Protein AF-A6NMZ2-F1 (afdb_monomer_lite)

pLDDT: mean 81.24, std 17.65, range [41.81, 98.0]

Structure (mmCIF, N/CA/C/O backbone):
data_AF-A6NMZ2-F1
#
_entry.id   AF-A6NMZ2-F1
#
loop_
_atom_site.group_PDB
_atom_site.id
_atom_site.type_symbol
_atom_site.label_atom_id
_atom_site.label_alt_id
_atom_site.label_comp_id
_atom_site.label_asym_id
_atom_site.label_entity_id
_atom_site.label_seq_id
_atom_site.pdbx_PDB_ins_code
_atom_site.Cartn_x
_atom_site.Cartn_y
_atom_site.Cartn_z
_atom_site.occupancy
_atom_site.B_iso_or_equiv
_atom_site.auth_seq_id
_atom_site.auth_comp_id
_atom_site.auth_asym_id
_atom_site.auth_atom_id
_atom_site.pdbx_PDB_model_num
ATOM 1 N N . MET A 1 1 ? 4.471 -56.434 -40.551 1.00 51.41 1 MET A N 1
ATOM 2 C CA . MET A 1 1 ? 4.370 -56.097 -41.990 1.00 51.41 1 MET A CA 1
ATOM 3 C C . MET A 1 1 ? 4.523 -54.585 -42.102 1.00 51.41 1 MET A C 1
ATOM 5 O O . MET A 1 1 ? 3.726 -53.909 -41.480 1.00 51.41 1 MET A O 1
ATOM 9 N N . GLY A 1 2 ? 5.512 -53.965 -42.738 1.00 57.47 2 GLY A N 1
ATOM 10 C CA . GLY A 1 2 ? 6.723 -54.416 -43.421 1.00 57.47 2 GLY A CA 1
ATOM 11 C C . GLY A 1 2 ? 7.794 -53.317 -43.276 1.00 57.47 2 GLY A C 1
ATOM 12 O O . GLY A 1 2 ? 7.455 -52.147 -43.116 1.00 57.47 2 GLY A O 1
ATOM 13 N N . GLY A 1 3 ? 9.065 -53.720 -43.244 1.00 50.00 3 GLY A N 1
ATOM 14 C CA . GLY A 1 3 ? 10.226 -52.827 -43.282 1.00 50.00 3 GLY A CA 1
ATOM 15 C C . GLY A 1 3 ? 10.856 -52.775 -44.678 1.00 50.00 3 GLY A C 1
ATOM 16 O O . GLY A 1 3 ? 10.397 -53.496 -45.557 1.00 50.00 3 GLY A O 1
ATOM 17 N N . CYS A 1 4 ? 11.872 -51.913 -44.829 1.00 64.44 4 CYS A N 1
ATOM 18 C CA . CYS A 1 4 ? 13.001 -51.882 -45.794 1.00 64.44 4 CYS A CA 1
ATOM 19 C C . CYS A 1 4 ? 13.480 -50.407 -45.843 1.00 64.44 4 CYS A C 1
ATOM 21 O O . CYS A 1 4 ? 12.676 -49.556 -46.200 1.00 64.44 4 CYS A O 1
ATOM 23 N N . MET A 1 5 ? 14.632 -49.927 -45.350 1.00 64.38 5 MET A N 1
ATOM 24 C CA . MET A 1 5 ? 16.056 -50.329 -45.350 1.00 64.38 5 MET A CA 1
ATOM 25 C C . MET A 1 5 ? 16.766 -50.281 -46.720 1.00 64.38 5 MET A C 1
ATOM 27 O O . MET A 1 5 ? 16.262 -50.852 -47.682 1.00 64.38 5 MET A O 1
ATOM 31 N N . HIS A 1 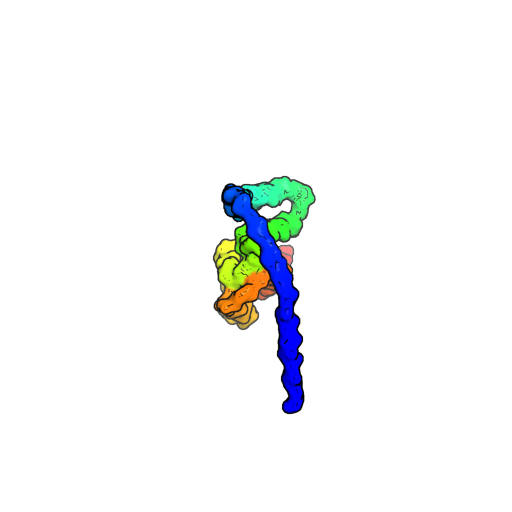6 ? 17.986 -49.699 -46.689 1.00 53.84 6 HIS A N 1
ATOM 32 C CA . HIS A 1 6 ? 19.129 -49.789 -47.634 1.00 53.84 6 HIS A CA 1
ATOM 33 C C . HIS A 1 6 ? 19.131 -48.825 -48.852 1.00 53.84 6 HIS A C 1
ATOM 35 O O . HIS A 1 6 ? 18.080 -48.531 -49.394 1.00 53.84 6 HIS A O 1
ATOM 41 N N . SER A 1 7 ? 20.245 -48.274 -49.367 1.00 60.72 7 SER A N 1
ATOM 42 C CA . SER A 1 7 ? 21.693 -48.421 -49.114 1.00 60.72 7 SER A CA 1
ATOM 43 C C . SER A 1 7 ? 22.499 -47.287 -49.798 1.00 60.72 7 SER A C 1
ATOM 45 O O . SER A 1 7 ? 22.031 -46.640 -50.728 1.00 60.72 7 SER A O 1
ATOM 47 N N . THR A 1 8 ? 23.728 -47.133 -49.307 1.00 50.53 8 THR A N 1
ATOM 48 C CA . THR A 1 8 ? 24.919 -46.308 -49.598 1.00 50.53 8 THR A CA 1
ATOM 49 C C . THR A 1 8 ? 25.572 -46.463 -50.988 1.00 50.53 8 THR A C 1
ATOM 51 O O . THR A 1 8 ? 25.546 -47.562 -51.533 1.00 50.53 8 THR A O 1
ATOM 54 N N . GLN A 1 9 ? 26.288 -45.422 -51.459 1.00 53.53 9 GLN A N 1
ATOM 55 C CA . GLN A 1 9 ? 27.574 -45.428 -52.217 1.00 53.53 9 GLN A CA 1
ATOM 56 C C . GLN A 1 9 ? 27.953 -43.960 -52.564 1.00 53.53 9 GLN A C 1
ATOM 58 O O . GLN A 1 9 ? 27.046 -43.157 -52.731 1.00 53.53 9 GLN A O 1
ATOM 63 N N . ASP A 1 10 ? 29.186 -43.472 -52.741 1.00 51.31 10 ASP A N 1
ATOM 64 C CA . ASP A 1 10 ? 30.573 -43.960 -52.659 1.00 51.31 10 ASP A CA 1
ATOM 65 C C . ASP A 1 10 ? 31.516 -42.733 -52.855 1.00 51.31 10 ASP A C 1
ATOM 67 O O . ASP A 1 10 ? 31.093 -41.727 -53.422 1.00 51.31 10 ASP A O 1
ATOM 71 N N . LYS A 1 11 ? 32.801 -42.894 -52.502 1.00 49.59 11 LYS A N 1
ATOM 72 C CA . LYS A 1 11 ? 34.018 -42.199 -53.003 1.00 49.59 11 LYS A CA 1
ATOM 73 C C . LYS A 1 11 ? 34.406 -40.775 -52.544 1.00 49.59 11 LYS A C 1
ATOM 75 O O . LYS A 1 11 ? 34.089 -39.773 -53.170 1.00 49.59 11 LYS A O 1
ATOM 80 N N . SER A 1 12 ? 35.248 -40.753 -51.498 1.00 44.03 12 SER A N 1
ATOM 81 C CA . SER A 1 12 ? 36.703 -40.440 -51.530 1.00 44.03 12 SER A CA 1
ATOM 82 C C . SER A 1 12 ? 37.217 -39.411 -52.552 1.00 44.03 12 SER A C 1
ATOM 84 O O . SER A 1 12 ? 37.167 -39.702 -53.741 1.00 44.03 12 SER A O 1
ATOM 86 N N . LEU A 1 13 ? 37.858 -38.329 -52.075 1.00 50.25 13 LEU A N 1
ATOM 87 C CA . LEU A 1 13 ? 39.207 -37.892 -52.489 1.00 50.25 13 LEU A CA 1
ATOM 88 C C . LEU A 1 13 ? 39.843 -36.964 -51.421 1.00 50.25 13 LEU A C 1
ATOM 90 O O . LEU A 1 13 ? 39.216 -36.041 -50.912 1.00 50.25 13 LEU A O 1
ATOM 94 N N . HIS A 1 14 ? 41.101 -37.273 -51.097 1.00 46.75 14 HIS A N 1
ATOM 95 C CA . HIS A 1 14 ? 42.066 -36.595 -50.218 1.00 46.75 14 HIS A CA 1
ATOM 96 C C . HIS A 1 14 ? 42.359 -35.134 -50.629 1.00 46.75 14 HIS A C 1
ATOM 98 O O . HIS A 1 14 ? 42.464 -34.878 -51.826 1.00 46.75 14 HIS A O 1
ATOM 104 N N . LEU A 1 15 ? 42.639 -34.238 -49.667 1.00 54.12 15 LEU A N 1
ATOM 105 C CA . LEU A 1 15 ? 43.896 -33.459 -49.570 1.00 54.12 15 LEU A CA 1
ATOM 106 C C . LEU A 1 15 ? 43.882 -32.459 -48.393 1.00 54.12 15 LEU A C 1
ATOM 108 O O . LEU A 1 15 ? 42.873 -31.852 -48.055 1.00 54.12 15 LEU A O 1
ATOM 112 N N . GLU A 1 16 ? 45.056 -32.369 -47.783 1.00 45.97 16 GLU A N 1
ATOM 113 C CA . GLU A 1 16 ? 45.485 -31.727 -46.538 1.00 45.97 16 GLU A CA 1
ATOM 114 C C . GLU A 1 16 ? 45.515 -30.185 -46.629 1.00 45.97 16 GLU A C 1
ATOM 116 O O . GLU A 1 16 ? 45.914 -29.638 -47.657 1.00 45.97 16 GLU A O 1
ATOM 121 N N . GLY A 1 17 ? 45.125 -29.479 -45.560 1.00 47.41 17 GLY A N 1
ATOM 122 C CA . GLY A 1 17 ? 45.179 -28.013 -45.474 1.00 47.41 17 GLY A CA 1
ATOM 123 C C . GLY A 1 17 ? 44.627 -27.479 -44.145 1.00 47.41 17 GLY A C 1
ATOM 124 O O . GLY A 1 17 ? 43.427 -27.520 -43.906 1.00 47.41 17 GLY A O 1
ATOM 125 N N . ASP A 1 18 ? 45.546 -27.027 -43.300 1.00 50.12 18 ASP A N 1
ATOM 126 C CA . ASP A 1 18 ? 45.476 -26.673 -41.870 1.00 50.12 18 ASP A CA 1
ATOM 127 C C . ASP A 1 18 ? 44.716 -25.327 -41.576 1.00 50.12 18 ASP A C 1
ATOM 129 O O . ASP A 1 18 ? 44.144 -24.738 -42.494 1.00 50.12 18 ASP A O 1
ATOM 133 N N . PRO A 1 19 ? 44.672 -24.772 -40.342 1.00 48.62 19 PRO A N 1
ATOM 134 C CA . PRO A 1 19 ? 43.565 -24.874 -39.380 1.00 48.62 19 PRO A CA 1
ATOM 135 C C . PRO A 1 19 ? 42.896 -23.521 -39.026 1.00 48.62 19 PRO A C 1
ATOM 137 O O . PRO A 1 19 ? 43.555 -22.485 -39.009 1.00 48.62 19 PRO A O 1
ATOM 140 N N . ASN A 1 20 ? 41.610 -23.505 -38.627 1.00 51.06 20 ASN A N 1
ATOM 141 C CA . ASN A 1 20 ? 41.088 -22.480 -37.695 1.00 51.06 20 ASN A CA 1
ATOM 142 C C . ASN A 1 20 ? 39.659 -22.780 -37.184 1.00 51.06 20 ASN A C 1
ATOM 144 O O . ASN A 1 20 ? 38.731 -22.824 -37.996 1.00 51.06 20 ASN A O 1
ATOM 148 N N . PRO A 1 21 ? 39.408 -22.887 -35.865 1.00 53.50 21 PRO A N 1
ATOM 149 C CA . PRO A 1 21 ? 38.067 -22.739 -35.323 1.00 53.50 21 PRO A CA 1
ATOM 150 C C . PRO A 1 21 ? 37.807 -21.243 -35.102 1.00 53.50 21 PRO A C 1
ATOM 152 O O . PRO A 1 21 ? 38.254 -20.647 -34.123 1.00 53.50 21 PRO A O 1
ATOM 155 N N . SER A 1 22 ? 37.094 -20.617 -36.039 1.00 53.97 22 SER A N 1
ATOM 156 C CA . SER A 1 22 ? 36.607 -19.246 -35.875 1.00 53.97 22 SER A CA 1
ATOM 157 C C . SER A 1 22 ? 35.636 -19.196 -34.690 1.00 53.97 22 SER A C 1
ATOM 159 O O . SER A 1 22 ? 34.539 -19.752 -34.733 1.00 53.97 22 SER A O 1
ATOM 161 N N . ALA A 1 23 ? 36.092 -18.572 -33.605 1.00 56.44 23 ALA A N 1
ATOM 162 C CA . ALA A 1 23 ? 35.340 -18.344 -32.384 1.00 56.44 23 ALA A CA 1
ATOM 163 C C . ALA A 1 23 ? 34.101 -17.476 -32.661 1.00 56.44 23 ALA A C 1
ATOM 165 O O . ALA A 1 23 ? 34.210 -16.341 -33.128 1.00 56.44 23 ALA A O 1
ATOM 166 N N . ALA A 1 24 ? 32.918 -18.005 -32.341 1.00 59.38 24 ALA A N 1
ATOM 167 C CA . ALA A 1 24 ? 31.679 -17.238 -32.318 1.00 59.38 24 ALA A CA 1
ATOM 168 C C . ALA A 1 24 ? 31.765 -16.128 -31.249 1.00 59.38 24 ALA A C 1
ATOM 170 O O . ALA A 1 24 ? 32.289 -16.374 -30.158 1.00 59.38 24 ALA A O 1
ATOM 171 N N . PRO A 1 25 ? 31.250 -14.915 -31.516 1.00 58.91 25 PRO A N 1
ATOM 172 C CA . PRO A 1 25 ? 31.314 -13.827 -30.556 1.00 58.91 25 PRO A CA 1
ATOM 173 C C . PRO A 1 25 ? 30.406 -14.145 -29.365 1.00 58.91 25 PRO A C 1
ATOM 175 O O . PRO A 1 25 ? 29.183 -14.222 -29.488 1.00 58.91 25 PRO A O 1
ATOM 178 N N . THR A 1 26 ? 31.010 -14.308 -28.190 1.00 53.28 26 THR A N 1
ATOM 179 C CA . THR A 1 26 ? 30.321 -14.257 -26.902 1.00 53.28 26 THR A CA 1
ATOM 180 C C . THR A 1 26 ? 29.641 -12.896 -26.778 1.00 53.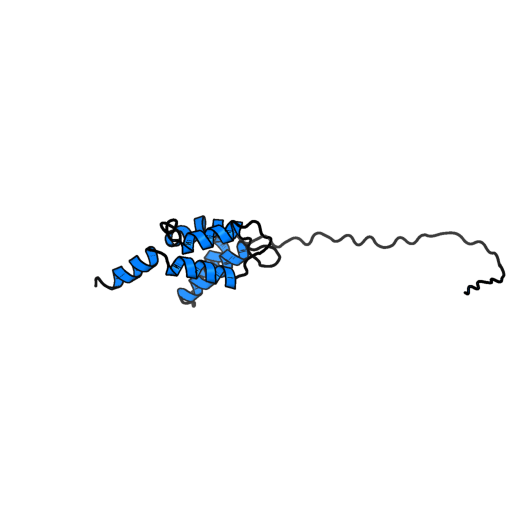28 26 THR A C 1
ATOM 182 O O . THR A 1 26 ? 30.276 -11.867 -26.549 1.00 53.28 26 THR A O 1
ATOM 185 N N . SER A 1 27 ? 28.322 -12.888 -26.973 1.00 57.03 27 SER A N 1
ATOM 186 C CA . SER A 1 27 ? 27.463 -11.733 -26.727 1.00 57.03 27 SER A CA 1
ATOM 187 C C . SER A 1 27 ? 27.417 -11.470 -25.223 1.00 57.03 27 SER A C 1
ATOM 189 O O . SER A 1 27 ? 26.572 -11.985 -24.494 1.00 57.03 27 SER A O 1
ATOM 191 N N . THR A 1 28 ? 28.387 -10.703 -24.734 1.00 50.94 28 THR A N 1
ATOM 192 C CA . THR A 1 28 ? 28.380 -10.168 -23.375 1.00 50.94 28 THR A CA 1
ATOM 193 C C . THR A 1 28 ? 27.279 -9.116 -23.301 1.00 50.94 28 THR A C 1
ATOM 195 O O . THR A 1 28 ? 27.468 -7.966 -23.703 1.00 50.94 28 THR A O 1
ATOM 198 N N . CYS A 1 29 ? 26.102 -9.503 -22.803 1.00 57.72 29 CYS A N 1
ATOM 199 C CA . CYS A 1 29 ? 25.052 -8.567 -22.424 1.00 57.72 29 CYS A CA 1
ATOM 200 C C . CYS A 1 29 ? 25.589 -7.641 -21.324 1.00 57.72 29 CYS A C 1
ATOM 202 O O . CYS A 1 29 ? 25.620 -7.998 -20.148 1.00 57.72 29 CYS A O 1
ATOM 204 N N . ALA A 1 30 ? 26.040 -6.448 -21.709 1.00 60.50 30 ALA A N 1
ATOM 205 C CA . ALA A 1 30 ? 26.421 -5.416 -20.760 1.00 60.50 30 ALA A CA 1
ATOM 206 C C . ALA A 1 30 ? 25.224 -5.094 -19.843 1.00 60.50 30 ALA A C 1
ATOM 208 O O . ALA A 1 30 ? 24.093 -4.974 -20.332 1.00 60.50 30 ALA A O 1
ATOM 209 N N . PRO A 1 31 ? 25.437 -4.915 -18.528 1.00 59.78 31 PRO A N 1
ATOM 210 C CA . PRO A 1 31 ? 24.359 -4.558 -17.623 1.00 59.78 31 PRO A CA 1
ATOM 211 C C . PRO A 1 31 ? 23.855 -3.170 -18.023 1.00 59.78 31 PRO A C 1
ATOM 213 O O . PRO A 1 31 ? 24.578 -2.175 -17.913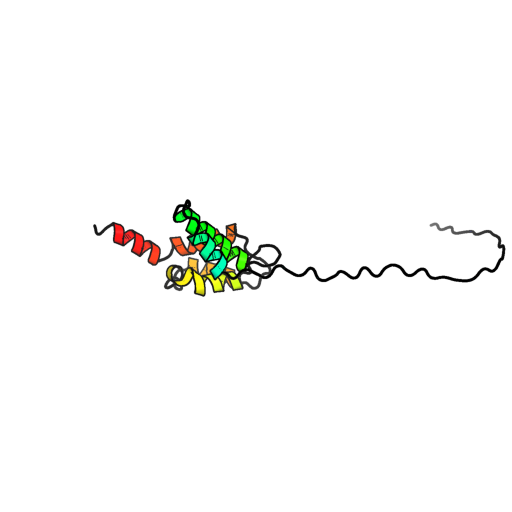 1.00 59.78 31 PRO A O 1
ATOM 216 N N . ARG A 1 32 ? 22.611 -3.083 -18.514 1.00 63.28 32 ARG A N 1
ATOM 217 C CA . ARG A 1 32 ? 21.927 -1.795 -18.677 1.0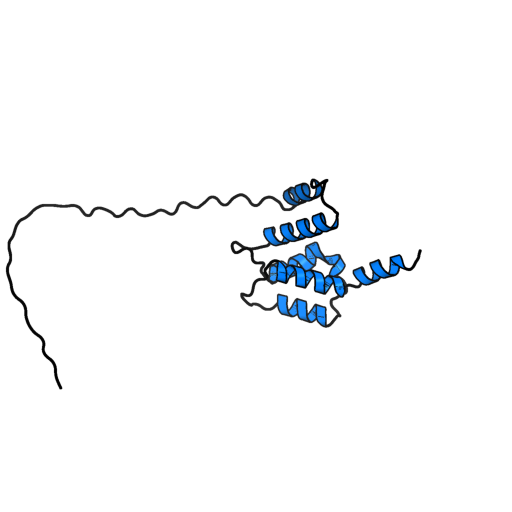0 63.28 32 ARG A CA 1
ATOM 218 C C . ARG A 1 32 ? 21.919 -1.125 -17.304 1.00 63.28 32 ARG A C 1
ATOM 220 O O . ARG A 1 32 ? 21.215 -1.575 -16.404 1.00 63.28 32 ARG A O 1
ATOM 227 N N . LYS A 1 33 ? 22.720 -0.066 -17.135 1.00 58.12 33 LYS A N 1
ATOM 228 C CA . LYS A 1 33 ? 22.672 0.809 -15.957 1.00 58.12 33 LYS A CA 1
ATOM 229 C C . LYS A 1 33 ? 21.223 1.255 -15.775 1.00 58.12 33 LYS A C 1
ATOM 231 O O . LYS A 1 33 ? 20.727 2.049 -16.572 1.00 58.12 33 LYS A O 1
ATOM 236 N N . MET A 1 34 ? 20.543 0.725 -14.759 1.00 61.44 34 MET A N 1
ATOM 237 C CA . MET A 1 34 ? 19.181 1.149 -14.459 1.00 61.44 34 MET A CA 1
ATOM 238 C C . MET A 1 34 ? 19.195 2.641 -14.093 1.00 61.44 34 MET A C 1
ATOM 240 O O . MET A 1 34 ? 20.071 3.073 -13.331 1.00 61.44 34 MET A O 1
ATOM 244 N N . PRO A 1 35 ? 18.258 3.451 -14.616 1.00 59.62 35 PRO A N 1
ATOM 245 C CA . PRO A 1 35 ? 18.087 4.825 -14.169 1.00 59.62 35 PRO A CA 1
ATOM 246 C C . PRO A 1 35 ? 17.895 4.840 -12.650 1.00 59.62 35 PRO A C 1
ATOM 248 O O . PRO A 1 35 ? 17.073 4.095 -12.117 1.00 59.62 35 PRO A O 1
ATOM 251 N N . LYS A 1 36 ? 18.660 5.678 -11.941 1.00 60.91 36 LYS A N 1
ATOM 252 C CA . LYS A 1 36 ? 18.516 5.845 -10.489 1.00 60.91 36 LYS A CA 1
ATOM 253 C C . LYS A 1 36 ? 17.056 6.196 -10.178 1.00 60.91 36 LYS A C 1
ATOM 255 O O . LYS A 1 36 ? 16.567 7.213 -10.673 1.00 60.91 36 LYS A O 1
ATOM 260 N N . ARG A 1 37 ? 16.377 5.373 -9.367 1.00 67.38 37 ARG A N 1
ATOM 261 C CA . ARG A 1 37 ? 15.026 5.665 -8.859 1.00 67.38 37 ARG A CA 1
ATOM 262 C C . ARG A 1 37 ? 15.041 7.060 -8.222 1.00 67.38 37 ARG A C 1
ATOM 264 O O . ARG A 1 37 ? 15.815 7.323 -7.303 1.00 67.38 37 ARG A O 1
ATOM 271 N N . ILE A 1 38 ? 14.243 7.980 -8.764 1.00 68.44 38 ILE A N 1
ATOM 272 C CA . ILE A 1 38 ? 14.087 9.329 -8.209 1.00 68.44 38 ILE A CA 1
ATOM 273 C C . ILE A 1 38 ? 13.400 9.173 -6.851 1.00 68.44 38 ILE A C 1
ATOM 275 O O . ILE A 1 38 ? 12.440 8.416 -6.743 1.00 68.44 38 ILE A O 1
ATOM 279 N N . SER A 1 39 ? 13.874 9.870 -5.814 1.00 76.88 39 SER A N 1
ATOM 280 C CA . SER A 1 39 ? 13.227 9.796 -4.503 1.00 76.88 39 SER A CA 1
ATOM 281 C C . SER A 1 39 ? 11.766 10.245 -4.597 1.00 76.88 39 SER A C 1
ATOM 283 O O . SER A 1 39 ? 11.463 11.249 -5.253 1.00 76.88 39 SER A O 1
ATOM 285 N N . ILE A 1 40 ? 10.871 9.542 -3.894 1.00 73.50 40 ILE A N 1
ATOM 286 C CA . ILE A 1 40 ? 9.447 9.901 -3.786 1.00 73.50 40 ILE A CA 1
ATOM 287 C C . ILE A 1 40 ? 9.317 11.378 -3.401 1.00 73.50 40 ILE A C 1
ATOM 289 O O . ILE A 1 40 ? 8.590 12.125 -4.040 1.00 73.50 40 ILE A O 1
ATOM 293 N N . SER A 1 41 ? 10.116 11.845 -2.439 1.00 73.19 41 SER A N 1
ATOM 294 C CA . SER A 1 41 ? 10.147 13.250 -2.018 1.00 73.19 41 SER A CA 1
ATOM 295 C C . SER A 1 41 ? 10.410 14.237 -3.163 1.00 73.19 41 SER A C 1
ATOM 297 O O . SER A 1 41 ? 9.755 15.277 -3.232 1.00 73.19 41 SER A O 1
ATOM 299 N N . LYS A 1 42 ? 11.320 13.916 -4.093 1.00 78.12 42 LYS A N 1
ATOM 300 C CA . LYS A 1 42 ? 11.633 14.768 -5.248 1.00 78.12 42 LYS A CA 1
ATOM 301 C C . LYS A 1 42 ? 10.512 14.729 -6.289 1.00 78.12 42 LYS A C 1
ATOM 303 O O . LYS A 1 42 ? 10.176 15.773 -6.836 1.00 78.12 42 LYS A O 1
ATOM 308 N N . GLN A 1 43 ? 9.896 13.571 -6.522 1.00 77.25 43 GLN A N 1
ATOM 309 C CA . GLN A 1 43 ? 8.747 13.469 -7.430 1.00 77.25 43 GLN A CA 1
ATOM 310 C C . GLN A 1 43 ? 7.495 14.155 -6.863 1.00 77.25 43 GLN A C 1
ATOM 312 O O . GLN A 1 43 ? 6.797 14.865 -7.583 1.00 77.25 43 GLN A O 1
ATOM 317 N N . LEU A 1 44 ? 7.243 14.028 -5.559 1.00 77.25 44 LEU A N 1
ATOM 318 C CA . LEU A 1 44 ? 6.143 14.714 -4.880 1.00 77.25 44 LEU A CA 1
ATOM 319 C C . LEU A 1 44 ? 6.344 16.232 -4.854 1.00 77.25 44 LEU A C 1
ATOM 321 O O . LEU A 1 44 ? 5.373 16.980 -4.963 1.00 77.25 44 LEU A O 1
ATOM 325 N N . ALA A 1 45 ? 7.590 16.712 -4.772 1.00 78.75 45 ALA A N 1
ATOM 326 C CA . ALA A 1 45 ? 7.881 18.132 -4.956 1.00 78.75 45 ALA A CA 1
ATOM 327 C C . ALA A 1 45 ? 7.465 18.616 -6.357 1.00 78.75 45 ALA A C 1
ATOM 329 O O . ALA A 1 45 ? 6.907 19.707 -6.481 1.00 78.75 45 ALA A O 1
ATOM 330 N N . SER A 1 46 ? 7.650 17.793 -7.397 1.00 76.19 46 SER A N 1
ATOM 331 C CA . SER A 1 46 ? 7.158 18.097 -8.746 1.00 76.19 46 SER A CA 1
ATOM 332 C C . SER A 1 46 ? 5.629 18.153 -8.812 1.00 76.19 46 SER A C 1
ATOM 334 O O . SER A 1 46 ? 5.109 19.061 -9.451 1.00 76.19 46 SER A O 1
ATOM 336 N N . VAL A 1 47 ? 4.903 17.275 -8.104 1.00 79.56 47 VAL A N 1
ATOM 337 C CA . VAL A 1 47 ? 3.426 17.353 -8.025 1.00 79.56 47 VAL A CA 1
ATOM 338 C C . VAL A 1 47 ? 2.972 18.643 -7.354 1.00 79.56 47 VAL A C 1
ATOM 340 O O . VAL A 1 47 ? 2.090 19.329 -7.865 1.00 79.56 47 VAL A O 1
ATOM 343 N N . LYS A 1 48 ? 3.608 19.031 -6.243 1.00 74.00 48 LYS A N 1
ATOM 344 C CA . LYS A 1 48 ? 3.316 20.310 -5.573 1.00 74.00 48 LYS A CA 1
ATOM 345 C C . LYS A 1 48 ? 3.596 21.515 -6.479 1.00 74.00 48 LYS A C 1
ATOM 347 O O . LYS A 1 48 ? 2.932 22.540 -6.355 1.00 74.00 48 LYS A O 1
ATOM 352 N N . ALA A 1 49 ? 4.545 21.391 -7.409 1.00 77.44 49 ALA A N 1
ATOM 353 C CA . ALA A 1 49 ? 4.866 22.421 -8.392 1.00 77.44 49 ALA A CA 1
ATOM 354 C C . ALA A 1 49 ? 3.881 22.490 -9.578 1.00 77.44 49 ALA A C 1
ATOM 356 O O . ALA A 1 49 ? 3.965 23.440 -10.361 1.00 77.44 49 ALA A O 1
ATOM 357 N N . LEU A 1 50 ? 2.924 21.558 -9.707 1.00 79.25 50 LEU A N 1
ATOM 358 C CA . LEU A 1 50 ? 1.857 21.596 -10.716 1.00 79.25 50 LEU A CA 1
ATOM 359 C C . LEU A 1 50 ? 0.824 22.685 -10.383 1.00 79.25 50 LEU A C 1
ATOM 361 O O . LEU A 1 50 ? -0.318 22.414 -10.015 1.00 79.25 50 LEU A O 1
ATOM 365 N N . ARG A 1 51 ? 1.230 23.953 -10.516 1.00 75.88 51 ARG A N 1
ATOM 366 C CA . ARG A 1 51 ? 0.427 25.135 -10.153 1.00 75.88 51 ARG A CA 1
ATOM 367 C C . ARG A 1 51 ? -0.912 25.223 -10.890 1.00 75.88 51 ARG A C 1
ATOM 369 O O . ARG A 1 51 ? -1.831 25.843 -10.375 1.00 75.88 51 ARG A O 1
ATOM 376 N N . LYS A 1 52 ? -1.007 24.632 -12.085 1.00 85.69 52 LYS A N 1
ATOM 377 C CA . LYS A 1 52 ? -2.205 24.675 -12.938 1.00 85.69 52 LYS A CA 1
ATOM 378 C C . LYS A 1 52 ? -3.208 23.549 -12.662 1.00 85.69 52 LYS A C 1
ATOM 380 O O . LYS A 1 52 ? -4.317 23.623 -13.169 1.00 85.69 52 LYS A O 1
ATOM 385 N N . CYS A 1 53 ? -2.827 22.526 -11.897 1.00 88.00 53 CYS A N 1
ATOM 386 C CA . CYS A 1 53 ? -3.702 21.392 -11.610 1.00 88.00 53 CYS A CA 1
ATOM 387 C C . CYS A 1 53 ? -4.617 21.691 -10.418 1.00 88.00 53 CYS A C 1
ATOM 389 O O . CYS A 1 53 ? -4.203 22.323 -9.438 1.00 88.00 53 CYS A O 1
ATOM 391 N N . SER A 1 54 ? -5.843 21.186 -10.490 1.00 93.19 54 SER A N 1
ATOM 392 C CA . SER A 1 54 ? -6.780 21.122 -9.370 1.00 93.19 54 SER A CA 1
ATOM 393 C C . SER A 1 54 ? -6.264 20.198 -8.263 1.00 93.19 54 SER A C 1
ATOM 395 O O . SER A 1 54 ? -5.366 19.376 -8.467 1.00 93.19 54 SER A O 1
ATOM 397 N N . ASP A 1 55 ? -6.837 20.312 -7.066 1.00 92.88 55 ASP A N 1
ATOM 398 C CA . ASP A 1 55 ? -6.422 19.477 -5.935 1.00 92.88 55 ASP A CA 1
ATOM 399 C C . ASP A 1 55 ? -6.746 17.995 -6.157 1.00 92.88 55 ASP A C 1
ATOM 401 O O . ASP A 1 55 ? -5.963 17.134 -5.755 1.00 92.88 55 ASP A O 1
ATOM 405 N N . LEU A 1 56 ? -7.832 17.691 -6.879 1.00 94.75 56 LEU A N 1
ATOM 406 C CA . LEU A 1 56 ? -8.166 16.322 -7.267 1.00 94.75 56 LEU A CA 1
ATOM 407 C C . LEU A 1 56 ? -7.111 15.742 -8.217 1.00 94.75 56 LEU A C 1
ATOM 409 O O . LEU A 1 56 ? -6.600 14.654 -7.971 1.00 94.75 56 LEU A O 1
ATOM 413 N N . GLU A 1 57 ? -6.723 16.479 -9.259 1.00 93.06 57 GLU A N 1
ATOM 414 C CA . GLU A 1 57 ? -5.677 16.029 -10.187 1.00 93.06 57 GLU A CA 1
ATOM 415 C C . GLU A 1 57 ? -4.337 15.822 -9.472 1.00 93.06 57 GLU A C 1
ATOM 417 O O . GLU A 1 57 ? -3.650 14.833 -9.721 1.00 93.06 57 GLU A O 1
ATOM 422 N N . LYS A 1 58 ? -3.978 16.706 -8.530 1.00 93.12 58 LYS A N 1
ATOM 423 C CA . LYS A 1 58 ? -2.776 16.529 -7.699 1.00 93.12 58 LYS A CA 1
ATOM 424 C C . LYS A 1 58 ? -2.868 15.284 -6.814 1.00 93.12 58 LYS A C 1
ATOM 426 O O . LYS A 1 58 ? -1.859 14.598 -6.650 1.00 93.12 58 LYS A O 1
ATOM 431 N N . ALA A 1 59 ? -4.039 14.975 -6.254 1.00 93.94 59 ALA A N 1
ATOM 432 C CA . ALA A 1 59 ? -4.248 13.776 -5.442 1.00 93.94 59 ALA A CA 1
ATOM 433 C C . ALA A 1 59 ? -4.116 12.492 -6.279 1.00 93.94 59 ALA A C 1
ATOM 435 O O . ALA A 1 59 ? -3.408 11.563 -5.880 1.00 93.94 59 ALA A O 1
ATOM 436 N N . ILE A 1 60 ? -4.709 12.463 -7.476 1.00 95.25 60 ILE A N 1
ATOM 437 C CA . ILE A 1 60 ? -4.573 11.332 -8.405 1.00 95.25 60 ILE A CA 1
ATOM 438 C C . ILE A 1 60 ? -3.119 11.180 -8.876 1.00 95.25 60 ILE A C 1
ATOM 440 O O . ILE A 1 60 ? -2.574 10.080 -8.817 1.00 95.25 60 ILE A O 1
ATOM 444 N N . ALA A 1 61 ? -2.442 12.273 -9.246 1.00 92.75 61 ALA A N 1
ATOM 445 C CA . ALA A 1 61 ? -1.028 12.241 -9.632 1.00 92.75 61 ALA A CA 1
ATOM 446 C C . ALA A 1 61 ? -0.120 11.754 -8.490 1.00 92.75 61 ALA A C 1
ATOM 448 O O . ALA A 1 61 ? 0.811 10.982 -8.718 1.00 92.75 61 ALA A O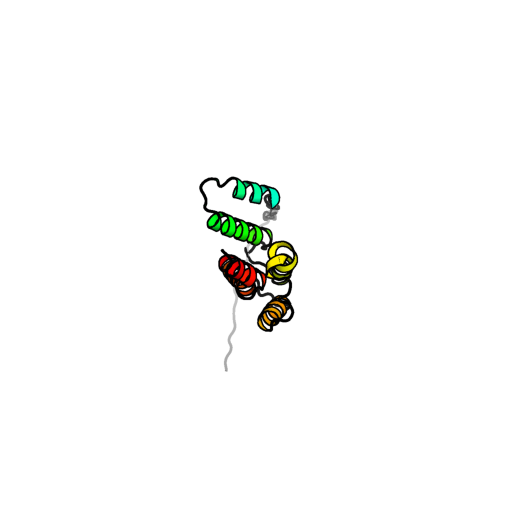 1
ATOM 449 N N . THR A 1 62 ? -0.406 12.169 -7.253 1.00 94.00 62 THR A N 1
ATOM 450 C CA . THR A 1 62 ? 0.290 11.680 -6.053 1.00 94.00 62 THR A CA 1
ATOM 451 C C . THR A 1 62 ? 0.111 10.171 -5.897 1.00 94.00 62 THR A C 1
ATOM 453 O O . THR A 1 62 ? 1.096 9.459 -5.711 1.00 94.00 62 THR A O 1
ATOM 456 N N . THR A 1 63 ? -1.120 9.675 -6.044 1.00 95.62 63 THR A N 1
ATOM 457 C CA . THR A 1 63 ? -1.437 8.243 -5.940 1.00 95.62 63 THR A CA 1
ATOM 458 C C . THR A 1 63 ? -0.719 7.431 -7.020 1.00 95.62 63 THR A C 1
ATOM 460 O O . THR A 1 63 ? -0.060 6.440 -6.709 1.00 95.62 63 THR A O 1
ATOM 463 N N . ALA A 1 64 ? -0.745 7.898 -8.272 1.00 94.69 64 ALA A N 1
ATOM 464 C CA . ALA A 1 64 ? -0.050 7.260 -9.391 1.00 94.69 64 ALA A CA 1
ATOM 465 C C . ALA A 1 64 ? 1.473 7.194 -9.190 1.00 94.69 64 ALA A C 1
ATOM 467 O O . ALA A 1 64 ? 2.106 6.190 -9.520 1.00 94.69 64 ALA A O 1
ATOM 468 N N . LEU A 1 65 ? 2.083 8.240 -8.624 1.00 93.06 65 LEU A N 1
ATOM 469 C CA . LEU A 1 65 ? 3.516 8.236 -8.321 1.00 93.06 65 LEU A CA 1
ATOM 470 C C . LEU A 1 65 ? 3.873 7.269 -7.195 1.00 93.06 65 LEU A C 1
ATOM 472 O O . LEU A 1 65 ? 4.879 6.572 -7.307 1.00 93.06 65 LEU A O 1
ATOM 476 N N . ILE A 1 66 ? 3.073 7.217 -6.127 1.00 94.00 66 ILE A N 1
ATOM 477 C CA . ILE A 1 66 ? 3.270 6.246 -5.044 1.00 94.00 66 ILE A CA 1
ATOM 478 C C . ILE A 1 66 ? 3.193 4.827 -5.615 1.00 94.00 66 ILE A C 1
ATOM 480 O O . ILE A 1 66 ? 4.140 4.063 -5.448 1.00 94.00 66 ILE A O 1
ATOM 484 N N . PHE A 1 67 ? 2.139 4.519 -6.378 1.00 95.50 67 PHE A N 1
ATOM 485 C CA . PHE A 1 67 ? 1.969 3.218 -7.025 1.00 95.50 67 PHE A CA 1
ATOM 486 C C . PHE A 1 67 ? 3.173 2.850 -7.899 1.00 95.50 67 PHE A C 1
ATOM 488 O O . PHE A 1 67 ? 3.788 1.802 -7.707 1.00 95.50 67 PHE A O 1
ATOM 495 N N . ARG A 1 68 ? 3.578 3.741 -8.814 1.00 93.62 68 ARG A N 1
ATOM 496 C CA . ARG A 1 68 ? 4.704 3.501 -9.729 1.00 93.62 68 ARG A CA 1
ATOM 497 C C . ARG A 1 68 ? 6.026 3.264 -8.996 1.00 93.62 68 ARG A C 1
ATOM 499 O O . ARG A 1 68 ? 6.852 2.489 -9.465 1.00 93.62 68 ARG A O 1
ATOM 506 N N . ASN A 1 69 ? 6.255 3.949 -7.879 1.00 92.06 69 ASN A N 1
ATOM 507 C CA . ASN A 1 69 ? 7.485 3.785 -7.103 1.00 92.06 69 ASN A CA 1
ATOM 508 C C . ASN A 1 69 ? 7.519 2.477 -6.311 1.00 92.06 69 ASN A C 1
ATOM 510 O O . ASN A 1 69 ? 8.606 1.947 -6.072 1.00 92.06 69 ASN A O 1
ATOM 514 N N . SER A 1 70 ? 6.350 1.973 -5.926 1.00 93.62 70 SER A N 1
ATOM 515 C CA . SER A 1 70 ? 6.196 0.707 -5.211 1.00 93.62 70 SER A CA 1
ATOM 516 C C . SER A 1 70 ? 6.051 -0.502 -6.138 1.00 93.62 70 SER A C 1
ATOM 518 O O . SER A 1 70 ? 6.227 -1.627 -5.686 1.00 93.62 70 SER A O 1
ATOM 520 N N . SER A 1 71 ? 5.769 -0.278 -7.422 1.00 95.19 71 SER A N 1
ATOM 521 C CA . SER A 1 71 ? 5.637 -1.337 -8.425 1.00 95.19 71 SER A CA 1
ATOM 522 C C . SER A 1 71 ? 6.984 -1.943 -8.828 1.00 95.19 71 SER A C 1
ATOM 524 O O . SER A 1 71 ? 8.045 -1.310 -8.718 1.00 95.19 71 SER A O 1
ATOM 526 N N . ASP A 1 72 ? 6.917 -3.171 -9.326 1.00 93.69 72 ASP A N 1
ATOM 527 C CA . ASP A 1 72 ? 8.032 -3.914 -9.904 1.00 93.69 72 ASP A CA 1
ATOM 528 C C . ASP A 1 72 ? 8.376 -3.459 -11.341 1.00 93.69 72 ASP A C 1
ATOM 530 O O . ASP A 1 72 ? 7.930 -2.410 -11.819 1.00 93.69 72 ASP A O 1
ATOM 534 N N . SER A 1 73 ? 9.223 -4.227 -12.034 1.00 92.00 73 SER A N 1
ATOM 535 C CA . SER A 1 73 ? 9.609 -3.956 -13.424 1.00 92.00 73 SER A CA 1
ATOM 536 C C . SER A 1 73 ? 8.466 -4.088 -14.430 1.00 92.00 73 SER A C 1
ATOM 538 O O . SER A 1 73 ? 8.539 -3.456 -15.484 1.00 92.00 73 SER A O 1
ATOM 540 N N . ASP A 1 74 ? 7.431 -4.862 -14.105 1.00 93.12 74 ASP A N 1
ATOM 541 C CA . ASP A 1 74 ? 6.263 -5.096 -14.958 1.00 93.12 74 ASP A CA 1
ATOM 542 C C . ASP A 1 74 ? 5.178 -4.029 -14.736 1.00 93.12 74 ASP A C 1
ATOM 544 O O . ASP A 1 74 ? 4.157 -4.006 -15.422 1.00 93.12 74 ASP A O 1
ATOM 548 N N . GLY A 1 75 ? 5.410 -3.103 -13.798 1.00 94.25 75 GLY A N 1
ATOM 549 C CA . GLY A 1 75 ? 4.467 -2.044 -13.452 1.00 94.25 75 GLY A CA 1
ATOM 550 C C . GLY A 1 75 ? 3.299 -2.541 -12.605 1.00 94.25 75 GLY A C 1
ATOM 551 O O . GLY A 1 75 ? 2.250 -1.896 -12.588 1.00 94.25 75 GLY A O 1
ATOM 552 N N . LYS A 1 76 ? 3.475 -3.674 -11.918 1.00 96.25 76 LYS A N 1
ATOM 553 C CA . LYS A 1 76 ? 2.482 -4.265 -11.024 1.00 96.25 76 LYS A CA 1
ATOM 554 C C . LYS A 1 76 ? 2.948 -4.159 -9.570 1.00 96.25 76 LYS A C 1
ATOM 556 O O . LYS A 1 76 ? 4.142 -4.075 -9.276 1.00 96.25 76 LYS A O 1
ATOM 561 N N . LEU A 1 77 ? 1.992 -4.132 -8.650 1.00 95.94 77 LEU A N 1
ATOM 562 C CA . LEU A 1 77 ? 2.217 -3.948 -7.221 1.00 95.94 77 LEU A CA 1
ATOM 563 C C . LEU A 1 77 ? 1.953 -5.255 -6.470 1.00 95.94 77 LEU A C 1
ATOM 565 O O . LEU A 1 77 ? 0.852 -5.801 -6.514 1.00 95.94 77 LEU A O 1
ATOM 569 N N . GLU A 1 78 ? 2.959 -5.745 -5.751 1.00 95.62 78 GLU A N 1
ATOM 570 C CA . GLU A 1 78 ? 2.807 -6.909 -4.876 1.00 95.62 78 GLU A CA 1
ATOM 571 C C . GLU A 1 78 ? 1.818 -6.621 -3.738 1.00 95.62 78 GLU A C 1
ATOM 573 O O . GLU A 1 78 ? 1.860 -5.553 -3.119 1.00 95.62 78 GLU A O 1
ATOM 578 N N . LYS A 1 79 ? 0.957 -7.596 -3.415 1.00 96.19 79 LYS A N 1
ATOM 579 C CA . LYS A 1 79 ? -0.073 -7.469 -2.369 1.00 96.19 79 LYS A CA 1
ATOM 580 C C . LYS A 1 79 ? 0.507 -7.087 -0.999 1.00 96.19 79 LYS A C 1
ATOM 582 O O . LYS A 1 79 ? -0.035 -6.212 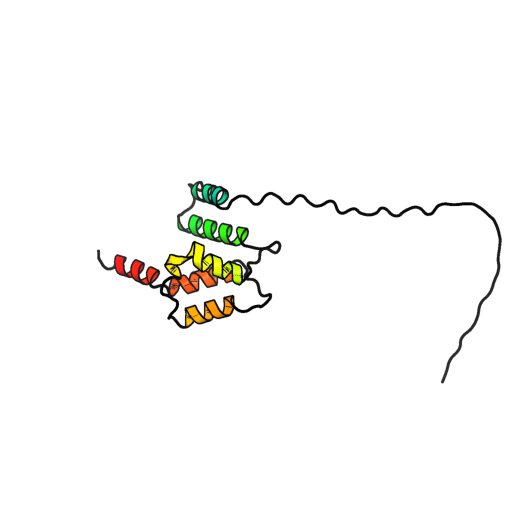-0.324 1.00 96.19 79 LYS A O 1
ATOM 587 N N . ALA A 1 80 ? 1.659 -7.652 -0.632 1.00 94.25 80 ALA A N 1
ATOM 588 C CA . ALA A 1 80 ? 2.361 -7.312 0.607 1.00 94.25 80 ALA A CA 1
ATOM 589 C C . ALA A 1 80 ? 2.784 -5.830 0.657 1.00 94.25 80 ALA A C 1
ATOM 591 O O . ALA A 1 80 ? 2.630 -5.170 1.685 1.00 94.25 80 ALA A O 1
ATOM 592 N N . ILE A 1 81 ? 3.255 -5.279 -0.467 1.00 95.12 81 ILE A N 1
ATOM 593 C CA . ILE A 1 81 ? 3.618 -3.860 -0.577 1.00 95.12 81 ILE A CA 1
ATOM 594 C C . ILE A 1 81 ? 2.365 -2.978 -0.583 1.00 95.12 81 ILE A C 1
ATOM 596 O O . ILE A 1 81 ? 2.364 -1.909 0.026 1.00 95.12 81 ILE A O 1
ATOM 600 N N . ALA A 1 82 ? 1.273 -3.420 -1.214 1.00 96.25 82 ALA A N 1
ATOM 601 C CA . ALA A 1 82 ? -0.008 -2.723 -1.129 1.00 96.25 82 ALA A CA 1
ATOM 602 C C . ALA A 1 82 ? -0.493 -2.623 0.327 1.00 96.25 82 ALA A C 1
ATOM 604 O O . ALA A 1 82 ? -0.884 -1.540 0.764 1.00 96.25 82 ALA A O 1
ATOM 605 N N . LYS A 1 83 ? -0.388 -3.706 1.108 1.00 95.50 83 LYS A N 1
ATOM 606 C CA . LYS A 1 83 ? -0.710 -3.710 2.543 1.00 95.50 83 LYS A CA 1
ATOM 607 C C . LYS A 1 83 ? 0.172 -2.740 3.340 1.00 95.50 83 LYS A C 1
ATOM 609 O O . LYS A 1 83 ? -0.358 -1.979 4.150 1.00 95.50 83 LYS A O 1
ATOM 614 N N . ASP A 1 84 ? 1.479 -2.699 3.078 1.00 95.19 84 ASP A N 1
ATOM 615 C CA . ASP A 1 84 ? 2.385 -1.718 3.699 1.00 95.19 84 ASP A CA 1
ATOM 616 C C . ASP A 1 84 ? 1.988 -0.269 3.363 1.00 95.19 84 ASP A C 1
ATOM 618 O O . ASP A 1 84 ? 1.920 0.587 4.249 1.00 95.19 84 ASP A O 1
ATOM 622 N N . LEU A 1 85 ? 1.622 0.014 2.109 1.00 96.31 85 LEU A N 1
ATOM 623 C CA . LEU A 1 85 ? 1.134 1.337 1.707 1.00 96.31 85 LEU A CA 1
ATOM 624 C C . LEU A 1 85 ? -0.133 1.746 2.468 1.00 96.31 85 LEU A C 1
ATOM 626 O O . LEU A 1 85 ? -0.260 2.914 2.848 1.00 96.31 85 LEU A O 1
ATOM 630 N N . LEU A 1 86 ? -1.047 0.809 2.741 1.00 96.00 86 LEU A N 1
ATOM 631 C CA . LEU A 1 86 ? -2.231 1.092 3.557 1.00 96.00 86 LEU A CA 1
ATOM 632 C C . LEU A 1 86 ? -1.850 1.505 4.986 1.00 96.00 86 LEU A C 1
ATOM 634 O O . LEU A 1 86 ? -2.414 2.453 5.530 1.00 96.00 86 LEU A O 1
ATOM 638 N N . GLN A 1 87 ? -0.850 0.845 5.571 1.00 93.19 87 GLN A N 1
ATOM 639 C CA . GLN A 1 87 ? -0.394 1.086 6.945 1.00 93.19 87 GLN A CA 1
ATOM 640 C C . GLN A 1 87 ? 0.477 2.350 7.087 1.00 93.19 87 GLN A C 1
ATOM 642 O O . GLN A 1 87 ? 0.506 2.988 8.152 1.00 93.19 87 GLN A O 1
ATOM 647 N N . THR A 1 88 ? 1.184 2.736 6.022 1.00 94.12 88 THR A N 1
ATOM 648 C CA . THR A 1 88 ? 2.154 3.842 6.041 1.00 94.12 88 THR A CA 1
ATOM 649 C C . THR A 1 88 ? 1.631 5.127 5.401 1.00 94.12 88 THR A C 1
ATOM 651 O O . THR A 1 88 ? 1.773 6.192 5.998 1.00 94.12 88 THR A O 1
ATOM 654 N N . GLN A 1 89 ? 1.024 5.055 4.213 1.00 93.94 89 GLN A N 1
ATOM 655 C CA . GLN A 1 89 ? 0.588 6.220 3.427 1.00 93.94 89 GLN A CA 1
ATOM 656 C C . GLN A 1 89 ? -0.923 6.471 3.514 1.00 93.94 89 GLN A C 1
ATOM 658 O O . GLN A 1 89 ? -1.361 7.602 3.311 1.00 93.94 89 GLN A O 1
ATOM 663 N N . PHE A 1 90 ? -1.719 5.443 3.827 1.00 95.69 90 PHE A N 1
ATOM 664 C CA . PHE A 1 90 ? -3.187 5.523 3.862 1.00 95.69 90 PHE A CA 1
ATOM 665 C C . PHE A 1 90 ? -3.798 5.326 5.256 1.00 95.69 90 PHE A C 1
ATOM 667 O O . PHE A 1 90 ? -5.004 5.111 5.396 1.00 95.69 90 PHE A O 1
ATOM 674 N N . ARG A 1 91 ? -2.965 5.446 6.296 1.00 95.88 91 ARG A N 1
ATOM 675 C CA . ARG A 1 91 ? -3.298 5.091 7.679 1.00 95.88 91 ARG A CA 1
ATOM 676 C C . ARG A 1 91 ? -4.616 5.680 8.161 1.00 95.88 91 ARG A C 1
ATOM 678 O O . ARG A 1 91 ? -5.457 4.935 8.628 1.00 95.88 91 ARG A O 1
ATOM 685 N N . ASN A 1 92 ? -4.835 6.983 8.001 1.00 95.31 92 ASN A N 1
ATOM 686 C CA . ASN A 1 92 ? -6.010 7.648 8.579 1.00 95.31 92 ASN A CA 1
ATOM 687 C C . ASN A 1 92 ? -7.347 7.167 7.979 1.00 95.31 92 ASN A C 1
ATOM 689 O O . ASN A 1 92 ? -8.394 7.348 8.594 1.00 95.31 92 ASN A O 1
ATOM 693 N N . PHE A 1 93 ? -7.333 6.596 6.769 1.00 96.25 93 PHE A N 1
ATOM 694 C CA . PHE A 1 93 ? -8.511 5.961 6.171 1.00 96.25 93 PHE A CA 1
ATOM 695 C C . PHE A 1 93 ? -8.662 4.496 6.598 1.00 96.25 93 PHE A C 1
ATOM 697 O O . PHE A 1 93 ? -9.784 4.000 6.656 1.00 96.25 93 PHE A O 1
ATOM 704 N N . ALA A 1 94 ? -7.549 3.818 6.873 1.00 94.38 94 ALA A N 1
ATOM 705 C CA . ALA A 1 94 ? -7.493 2.415 7.274 1.00 94.38 94 ALA A CA 1
ATOM 706 C C . ALA A 1 94 ? -7.707 2.198 8.786 1.00 94.38 94 ALA A C 1
ATOM 708 O O . ALA A 1 94 ? -8.202 1.153 9.200 1.00 94.38 94 ALA A O 1
ATOM 709 N N . GLU A 1 95 ? -7.357 3.185 9.606 1.00 92.56 95 GLU A N 1
ATOM 710 C CA . GLU A 1 95 ? -7.414 3.125 11.063 1.00 92.56 95 GLU A CA 1
ATOM 711 C C . GLU A 1 95 ? -8.858 2.994 11.570 1.00 92.56 95 GLU A C 1
ATOM 713 O O . GLU A 1 95 ? -9.777 3.676 11.101 1.00 92.56 95 GLU A O 1
ATOM 718 N N . GLY A 1 96 ? -9.068 2.078 12.519 1.00 91.00 96 GLY A N 1
ATOM 719 C CA . GLY A 1 96 ? -10.372 1.791 13.124 1.00 91.00 96 GLY A CA 1
ATOM 720 C C . GLY A 1 96 ? -11.268 0.880 12.280 1.00 91.00 96 GLY A C 1
ATOM 721 O O . GLY A 1 96 ? -12.358 0.502 12.716 1.00 91.00 96 GLY A O 1
ATOM 722 N N . GLN A 1 97 ? -10.832 0.499 11.075 1.00 93.62 97 GLN A N 1
ATOM 723 C CA . GLN A 1 97 ? -11.626 -0.315 10.155 1.00 93.62 97 GLN A CA 1
ATOM 724 C C . GLN A 1 97 ? -11.458 -1.826 10.399 1.00 93.62 97 GLN A C 1
ATOM 726 O O . GLN A 1 97 ? -12.192 -2.625 9.825 1.00 93.62 97 GLN A O 1
ATOM 731 N N . GLU A 1 98 ? -10.567 -2.244 11.304 1.00 91.88 98 GLU A N 1
ATOM 732 C CA . GLU A 1 98 ? -10.161 -3.639 11.561 1.00 91.88 98 GLU A CA 1
ATOM 733 C C . GLU A 1 98 ? -11.307 -4.547 12.036 1.00 91.88 98 GLU A C 1
ATOM 735 O O . GLU A 1 98 ? -11.224 -5.777 11.969 1.00 91.88 98 GLU A O 1
ATOM 740 N N . THR A 1 99 ? -12.391 -3.956 12.536 1.00 91.62 99 THR A N 1
ATOM 741 C CA . THR A 1 99 ? -13.589 -4.677 12.987 1.00 91.62 99 THR A CA 1
ATOM 742 C C . THR A 1 99 ? -14.634 -4.852 11.885 1.00 91.62 99 THR A C 1
ATOM 744 O O . THR A 1 99 ? -15.530 -5.686 12.028 1.00 91.62 99 THR A O 1
ATOM 747 N N . LYS A 1 100 ? -14.525 -4.121 10.768 1.00 94.88 100 LYS A N 1
ATOM 748 C CA . LYS A 1 100 ? -15.506 -4.160 9.679 1.00 94.88 100 LYS A CA 1
ATOM 749 C C . LYS A 1 100 ? -15.291 -5.407 8.809 1.00 94.88 100 LYS A C 1
ATOM 751 O O . LYS A 1 100 ? -14.175 -5.612 8.328 1.00 94.88 100 LYS A O 1
ATOM 756 N N . PRO A 1 101 ? -16.337 -6.217 8.534 1.00 95.44 101 PRO A N 1
ATOM 757 C CA . PRO A 1 101 ? -16.200 -7.457 7.762 1.00 95.44 101 PRO A CA 1
ATOM 758 C C . PRO A 1 101 ? -15.517 -7.265 6.403 1.00 95.44 101 PRO A C 1
ATOM 760 O O . PRO A 1 101 ? -14.571 -7.979 6.089 1.00 95.44 101 PRO A O 1
ATOM 763 N N . LYS A 1 102 ? -15.917 -6.232 5.650 1.00 94.75 102 LYS A N 1
ATOM 764 C CA . LYS A 1 102 ? -15.337 -5.925 4.334 1.00 94.75 102 LYS A CA 1
ATOM 765 C C . LYS A 1 102 ? -13.854 -5.541 4.406 1.00 94.75 102 LYS A C 1
ATOM 767 O O . LYS A 1 102 ? -13.091 -5.859 3.506 1.00 94.75 102 LYS A O 1
ATOM 772 N N . TYR A 1 103 ? -13.429 -4.855 5.468 1.00 96.06 103 TYR A N 1
ATOM 773 C CA . TYR A 1 103 ? -12.016 -4.514 5.640 1.00 96.06 103 TYR A CA 1
ATOM 774 C C . TYR A 1 103 ? -11.176 -5.759 5.939 1.00 96.06 103 TYR A C 1
ATOM 776 O O . TYR A 1 103 ? -10.075 -5.903 5.416 1.00 96.06 103 TYR A O 1
ATOM 784 N N . ARG A 1 104 ? -11.710 -6.690 6.741 1.00 96.00 104 ARG A N 1
ATOM 785 C CA . ARG A 1 104 ? -11.054 -7.978 7.007 1.00 96.00 104 ARG A CA 1
ATOM 786 C C . ARG A 1 104 ? -10.912 -8.818 5.745 1.00 96.00 104 ARG A C 1
ATOM 788 O O . ARG A 1 104 ? -9.839 -9.356 5.529 1.00 96.00 104 ARG A O 1
ATOM 795 N N . GLU A 1 105 ? -11.954 -8.878 4.919 1.00 95.69 105 GLU A N 1
ATOM 796 C CA . GLU A 1 105 ? -11.924 -9.550 3.614 1.00 95.69 105 GLU A CA 1
ATOM 797 C C . GLU A 1 105 ? -10.816 -8.981 2.717 1.00 95.69 105 GLU A C 1
ATOM 799 O O . GLU A 1 105 ? -9.969 -9.733 2.245 1.00 95.69 105 GLU A O 1
ATOM 804 N N . ILE A 1 106 ? -10.745 -7.650 2.593 1.00 95.75 106 ILE A N 1
ATOM 805 C CA . ILE A 1 106 ? -9.678 -6.961 1.852 1.00 95.75 106 ILE A CA 1
ATOM 806 C C . ILE A 1 106 ? -8.289 -7.321 2.398 1.00 95.75 106 ILE A C 1
ATOM 808 O O . ILE A 1 106 ? -7.379 -7.623 1.631 1.00 95.75 106 ILE A O 1
ATOM 812 N N . LEU A 1 107 ? -8.094 -7.278 3.721 1.00 94.69 107 LEU A N 1
ATOM 813 C CA . LEU A 1 107 ? -6.798 -7.619 4.309 1.00 94.69 107 LEU A CA 1
ATOM 814 C C . LEU A 1 107 ? -6.438 -9.092 4.102 1.00 94.69 107 LEU A C 1
ATOM 816 O O . LEU A 1 107 ? -5.276 -9.382 3.842 1.00 94.69 107 LEU A O 1
ATOM 820 N N . SER A 1 108 ? -7.412 -10.002 4.188 1.00 94.44 108 SER A N 1
ATOM 821 C CA . SER A 1 108 ? -7.204 -11.420 3.895 1.00 94.44 108 SER A CA 1
ATOM 822 C C . SER A 1 108 ? -6.777 -11.633 2.447 1.00 94.44 108 SER A C 1
ATOM 824 O O . SER A 1 108 ? -5.796 -12.331 2.225 1.00 94.44 108 SER A O 1
ATOM 826 N N . GLU A 1 109 ? -7.422 -10.971 1.483 1.00 94.38 109 GLU A N 1
ATOM 827 C CA . GLU A 1 109 ? -7.029 -11.039 0.071 1.00 94.38 109 GLU A CA 1
ATOM 828 C C . GLU A 1 109 ? -5.593 -10.537 -0.150 1.00 94.38 109 GLU A C 1
ATOM 830 O O . GLU A 1 109 ? -4.848 -11.121 -0.939 1.00 94.38 109 GLU A O 1
ATOM 835 N N . LEU A 1 110 ? -5.177 -9.478 0.555 1.00 95.50 110 LEU A N 1
ATOM 836 C CA . LEU A 1 110 ? -3.806 -8.958 0.490 1.00 95.50 110 LEU A CA 1
ATOM 837 C C . LEU A 1 110 ? -2.773 -9.857 1.192 1.00 95.50 110 LEU A C 1
ATOM 839 O O . LEU A 1 110 ? -1.591 -9.792 0.857 1.00 95.50 110 LEU A O 1
ATOM 843 N N . ASP A 1 111 ? -3.201 -10.677 2.151 1.00 93.12 111 ASP A N 1
ATOM 844 C CA . ASP A 1 111 ? -2.351 -11.642 2.856 1.00 93.12 111 ASP A CA 1
ATOM 845 C C . ASP A 1 111 ? -2.210 -12.977 2.111 1.00 93.12 111 ASP A C 1
ATOM 847 O O . ASP A 1 111 ? -1.332 -13.778 2.438 1.00 93.12 111 ASP A O 1
ATOM 851 N N . GLU A 1 112 ? -3.026 -13.225 1.084 1.00 89.38 112 GLU A N 1
ATOM 852 C CA . GLU A 1 112 ? -2.881 -14.402 0.234 1.00 89.38 112 GLU A CA 1
ATOM 853 C C . GLU A 1 112 ? -1.530 -14.397 -0.489 1.00 89.38 112 GLU A C 1
ATOM 855 O O . GLU A 1 112 ? -1.256 -13.543 -1.338 1.00 89.38 112 GLU A O 1
ATOM 860 N N . HIS A 1 113 ? -0.713 -15.417 -0.213 1.00 78.25 113 HIS A N 1
ATOM 861 C CA . HIS A 1 113 ? 0.565 -15.684 -0.880 1.00 78.25 113 HIS A CA 1
ATOM 862 C C . HIS A 1 113 ? 0.364 -16.218 -2.306 1.00 78.25 113 HIS A C 1
ATOM 864 O O . HIS A 1 113 ? 0.754 -17.332 -2.648 1.00 78.25 113 HIS A O 1
ATOM 870 N N . THR A 1 114 ? -0.298 -15.416 -3.130 1.00 80.62 114 THR A N 1
ATOM 871 C CA . THR A 1 114 ? -0.508 -15.658 -4.555 1.00 80.62 114 THR A CA 1
ATOM 872 C C . THR A 1 114 ? 0.427 -14.759 -5.355 1.00 80.62 114 THR A C 1
ATOM 874 O O . THR A 1 114 ? 0.701 -13.631 -4.955 1.00 80.62 114 THR A O 1
ATOM 877 N N . GLU A 1 115 ? 0.870 -15.226 -6.522 1.00 79.31 115 GLU A N 1
ATOM 878 C CA . GLU A 1 115 ? 1.647 -14.422 -7.486 1.00 79.31 115 GLU A CA 1
ATOM 879 C C . GLU A 1 115 ? 0.811 -13.298 -8.136 1.00 79.31 115 GLU A C 1
ATOM 881 O O . GLU A 1 115 ? 1.289 -12.561 -8.999 1.00 79.31 115 GLU A O 1
ATOM 886 N N . ASN A 1 116 ? -0.459 -13.157 -7.742 1.00 89.25 116 ASN A N 1
ATOM 887 C CA . ASN A 1 116 ? -1.364 -12.154 -8.274 1.00 89.25 116 ASN A CA 1
ATOM 888 C C . ASN A 1 116 ? -0.963 -10.774 -7.750 1.00 89.25 116 ASN A C 1
ATOM 890 O O . ASN A 1 116 ? -1.110 -10.466 -6.565 1.00 89.25 116 ASN A O 1
ATOM 894 N N . LYS A 1 117 ? -0.478 -9.935 -8.662 1.00 94.88 117 LYS A N 1
ATOM 895 C CA . LYS A 1 117 ? -0.115 -8.542 -8.401 1.00 94.88 117 LYS A CA 1
ATOM 896 C C . LYS A 1 117 ? -1.217 -7.609 -8.884 1.00 94.88 117 LYS A C 1
ATOM 898 O O . LYS A 1 117 ? -1.859 -7.874 -9.898 1.00 94.88 117 LYS A O 1
ATOM 903 N N . LEU A 1 118 ? -1.379 -6.497 -8.183 1.00 96.75 118 LEU A N 1
ATOM 904 C CA . LEU A 1 118 ? -2.358 -5.464 -8.503 1.00 96.75 118 LEU A CA 1
ATOM 905 C C . LEU A 1 118 ? -1.826 -4.588 -9.640 1.00 96.75 118 LEU A C 1
ATOM 907 O O . LEU A 1 118 ? -0.659 -4.183 -9.605 1.00 96.75 118 LEU A O 1
ATOM 911 N N . ASP A 1 119 ? -2.649 -4.246 -10.630 1.00 97.25 119 ASP A N 1
ATOM 912 C CA . ASP A 1 119 ? -2.367 -3.028 -11.397 1.00 97.25 119 ASP A CA 1
ATOM 913 C C . ASP A 1 119 ? -2.894 -1.775 -10.703 1.00 97.25 119 ASP A C 1
ATOM 915 O O . ASP A 1 119 ? -3.343 -1.775 -9.555 1.00 97.25 119 ASP A O 1
ATOM 919 N N . PHE A 1 120 ? -2.739 -0.654 -11.401 1.00 97.56 120 PHE A N 1
ATOM 920 C CA . PHE A 1 120 ? -3.165 0.633 -10.907 1.00 97.56 120 PHE A CA 1
ATOM 921 C C . PHE A 1 120 ? -4.685 0.710 -10.738 1.00 97.56 120 PHE A C 1
ATOM 923 O O . PHE A 1 120 ? -5.136 1.376 -9.809 1.00 97.56 120 PHE A O 1
ATOM 930 N N . GLU A 1 121 ? -5.472 0.044 -11.590 1.00 97.69 121 GLU A N 1
ATOM 931 C CA . GLU A 1 121 ? -6.930 0.031 -11.460 1.00 97.69 121 GLU A CA 1
ATOM 932 C C . GLU A 1 121 ? -7.335 -0.727 -10.195 1.00 97.69 121 GLU A C 1
ATOM 934 O O . GLU A 1 121 ? -8.037 -0.163 -9.350 1.00 97.69 121 GLU A O 1
ATOM 939 N N . ASP A 1 122 ? -6.787 -1.928 -9.995 1.00 97.06 122 ASP A N 1
ATOM 940 C CA . ASP A 1 122 ? -7.017 -2.728 -8.788 1.00 97.06 122 ASP A CA 1
ATOM 941 C C . ASP A 1 122 ? -6.645 -1.954 -7.512 1.00 97.06 122 ASP A C 1
ATOM 943 O O . ASP A 1 122 ? -7.406 -1.892 -6.540 1.00 97.06 122 ASP A O 1
ATOM 947 N N . PHE A 1 123 ? -5.483 -1.292 -7.516 1.00 97.56 123 PHE A N 1
ATOM 948 C CA . PHE A 1 123 ? -5.029 -0.483 -6.386 1.00 97.56 123 PHE A CA 1
ATOM 949 C C . PHE A 1 123 ? -5.955 0.712 -6.111 1.00 97.56 123 PHE A C 1
ATOM 951 O O . PHE A 1 123 ? -6.238 1.033 -4.955 1.00 97.56 123 PHE A O 1
ATOM 958 N N . MET A 1 124 ? -6.476 1.366 -7.150 1.00 98.00 124 MET A N 1
ATOM 959 C CA . MET A 1 124 ? -7.437 2.461 -6.990 1.00 98.00 124 MET A CA 1
ATOM 960 C C . MET A 1 124 ? -8.778 1.966 -6.433 1.00 98.00 124 MET A C 1
ATOM 962 O O . MET A 1 124 ? -9.355 2.626 -5.563 1.00 98.00 124 MET A O 1
ATOM 966 N N . ILE A 1 125 ? -9.255 0.798 -6.873 1.00 97.56 125 ILE A N 1
ATOM 967 C CA . ILE A 1 125 ? -10.466 0.150 -6.344 1.00 97.56 125 ILE A CA 1
ATOM 968 C C . ILE A 1 125 ? -10.291 -0.198 -4.859 1.00 97.56 125 ILE A C 1
ATOM 970 O O . ILE A 1 125 ? -11.204 0.039 -4.057 1.00 97.56 125 ILE A O 1
ATOM 974 N N . LEU A 1 126 ? -9.113 -0.691 -4.470 1.00 97.38 126 LEU A N 1
ATOM 975 C CA . LEU A 1 126 ? -8.746 -0.960 -3.079 1.00 97.38 126 LEU A CA 1
ATOM 976 C C . LEU A 1 126 ? -8.821 0.311 -2.216 1.00 97.38 126 LEU A C 1
ATOM 978 O O . LEU A 1 126 ? -9.531 0.338 -1.205 1.00 97.38 126 LEU A O 1
ATOM 982 N N . LEU A 1 127 ? -8.145 1.389 -2.634 1.00 97.81 127 LEU A N 1
ATOM 983 C CA . LEU A 1 127 ? -8.159 2.669 -1.915 1.00 97.81 127 LEU A CA 1
ATOM 984 C C . LEU A 1 127 ? -9.573 3.246 -1.801 1.00 97.81 127 LEU A C 1
ATOM 986 O O . LEU A 1 127 ? -9.963 3.732 -0.735 1.00 97.81 127 LEU A O 1
ATOM 990 N N . LEU A 1 128 ? -10.363 3.173 -2.875 1.00 97.50 128 LEU A N 1
ATOM 991 C CA . LEU A 1 128 ? -11.747 3.641 -2.885 1.00 97.50 128 LEU A CA 1
ATOM 992 C C . LEU A 1 128 ? -12.614 2.828 -1.918 1.00 97.50 128 LEU A C 1
ATOM 994 O O . LEU A 1 128 ? -13.391 3.405 -1.157 1.00 97.50 128 LEU A O 1
ATOM 998 N N . SER A 1 129 ? -12.458 1.505 -1.907 1.00 97.06 129 SER A N 1
ATOM 999 C CA . SER A 1 129 ? -13.216 0.612 -1.028 1.00 97.06 129 SER A CA 1
ATOM 1000 C C . SER A 1 129 ? -12.986 0.931 0.448 1.00 97.06 129 SER A C 1
ATOM 1002 O O . SER A 1 129 ? -13.955 1.043 1.201 1.00 97.06 129 SER A O 1
ATOM 1004 N N . ILE A 1 130 ? -11.727 1.137 0.847 1.00 97.12 130 ILE A N 1
ATOM 1005 C CA . ILE A 1 130 ? -11.359 1.535 2.215 1.00 97.12 130 ILE A CA 1
ATOM 1006 C C . ILE A 1 130 ? -11.877 2.946 2.519 1.00 97.12 130 ILE A C 1
ATOM 1008 O O . ILE A 1 130 ? -12.471 3.177 3.569 1.00 97.12 130 ILE A O 1
ATOM 1012 N N . THR A 1 131 ? -11.736 3.881 1.576 1.00 96.69 131 THR A N 1
ATOM 1013 C CA . THR A 1 131 ? -12.231 5.259 1.722 1.00 96.69 131 THR A CA 1
ATOM 1014 C C . THR A 1 131 ? -13.725 5.309 2.012 1.00 96.69 131 THR A C 1
ATOM 1016 O O . THR A 1 131 ? -14.152 5.997 2.933 1.00 96.69 131 THR A O 1
ATOM 1019 N N . VAL A 1 132 ? -14.529 4.589 1.226 1.00 95.19 132 VAL A N 1
ATOM 1020 C CA . VAL A 1 132 ? -15.995 4.605 1.333 1.00 95.19 132 VAL A CA 1
ATOM 1021 C C . VAL A 1 132 ? -16.469 4.025 2.663 1.00 95.19 132 VAL A C 1
ATOM 1023 O O . VAL A 1 132 ? -17.464 4.503 3.210 1.00 95.19 132 VAL A O 1
ATOM 1026 N N . MET A 1 133 ? -15.768 3.019 3.194 1.00 94.31 133 MET A N 1
ATOM 1027 C CA . MET A 1 133 ? -16.130 2.416 4.476 1.00 94.31 133 MET A CA 1
ATOM 1028 C C . MET A 1 133 ? -15.580 3.167 5.692 1.00 94.31 133 MET A C 1
ATOM 1030 O O . MET A 1 133 ? -16.059 2.899 6.793 1.00 94.31 133 MET A O 1
ATOM 1034 N N . SER A 1 134 ? -14.605 4.068 5.520 1.00 95.44 134 SER A N 1
ATOM 1035 C CA . SER A 1 134 ? -13.872 4.663 6.637 1.00 95.44 134 SER A CA 1
ATOM 1036 C C . SER A 1 134 ? -14.734 5.567 7.512 1.00 95.44 134 SER A C 1
ATOM 1038 O O . SER A 1 134 ? -15.576 6.334 7.033 1.00 95.44 134 SER A O 1
ATOM 1040 N N . ASP A 1 135 ? -14.461 5.545 8.815 1.00 92.88 135 ASP A N 1
ATOM 1041 C CA . ASP A 1 135 ? -15.101 6.479 9.744 1.00 92.88 135 ASP A CA 1
ATOM 1042 C C . ASP A 1 135 ? -14.624 7.914 9.498 1.00 92.88 135 ASP A C 1
ATOM 1044 O O . ASP A 1 135 ? -15.387 8.860 9.675 1.00 92.88 135 ASP A O 1
ATOM 1048 N N . LEU A 1 136 ? -13.400 8.095 8.986 1.00 94.06 136 LEU A N 1
ATOM 1049 C CA . LEU A 1 136 ? -12.892 9.403 8.576 1.00 94.06 136 LEU A CA 1
ATOM 1050 C C . LEU A 1 136 ? -13.784 10.056 7.509 1.00 94.06 136 LEU A C 1
ATOM 1052 O O . LEU A 1 136 ? -14.103 11.240 7.627 1.00 94.06 136 LEU A O 1
ATOM 1056 N N . LEU A 1 137 ? -14.223 9.310 6.487 1.00 93.62 137 LEU A N 1
ATOM 1057 C CA . LEU A 1 137 ? -15.127 9.848 5.469 1.00 93.62 137 LEU A CA 1
ATOM 1058 C C . LEU A 1 137 ? -16.483 10.227 6.077 1.00 93.62 137 LEU A C 1
ATOM 1060 O O . LEU A 1 137 ? -17.035 11.273 5.727 1.00 93.62 137 LEU A O 1
ATOM 1064 N N . GLN A 1 138 ? -17.002 9.412 6.999 1.00 91.50 138 GLN A N 1
ATOM 1065 C CA . GLN A 1 138 ? -18.240 9.721 7.721 1.00 91.50 138 GLN A CA 1
ATOM 1066 C C . GLN A 1 138 ? -18.088 10.994 8.561 1.00 91.50 138 GLN A C 1
ATOM 1068 O O . GLN A 1 138 ? -18.928 11.887 8.483 1.00 91.50 138 GLN A O 1
ATOM 1073 N N . ASN A 1 139 ? -16.970 11.148 9.272 1.00 91.25 139 ASN A N 1
ATOM 1074 C CA . ASN A 1 139 ? -16.661 12.338 10.063 1.00 91.25 139 ASN A CA 1
ATOM 1075 C C . ASN A 1 139 ? -16.580 13.597 9.188 1.00 91.25 139 ASN A C 1
ATOM 1077 O O . ASN A 1 139 ? -17.203 14.609 9.506 1.00 91.25 139 ASN A O 1
ATOM 1081 N N . ILE A 1 140 ? -15.886 13.533 8.045 1.00 90.75 140 ILE A N 1
ATOM 1082 C CA . ILE A 1 140 ? -15.802 14.648 7.085 1.00 90.75 140 ILE A CA 1
ATOM 1083 C C . ILE A 1 140 ? -17.195 15.040 6.567 1.00 90.75 140 ILE A C 1
ATOM 1085 O O . ILE A 1 140 ? -17.485 16.229 6.402 1.00 90.75 140 ILE A O 1
ATOM 1089 N N . ARG A 1 141 ? -18.067 14.057 6.305 1.00 89.81 141 ARG A N 1
ATOM 1090 C CA . ARG A 1 141 ? -19.449 14.298 5.863 1.00 89.81 141 ARG A CA 1
ATOM 1091 C C . ARG A 1 141 ? -20.300 14.930 6.966 1.00 89.81 141 ARG A C 1
ATOM 1093 O O . ARG A 1 141 ? -21.002 15.896 6.684 1.00 89.81 141 ARG A O 1
ATOM 1100 N N . ASN A 1 142 ? -20.182 14.457 8.204 1.00 88.75 142 ASN A N 1
ATOM 1101 C CA . ASN A 1 142 ? -20.955 14.959 9.343 1.00 88.75 142 ASN A CA 1
ATOM 1102 C C . ASN A 1 142 ? -20.569 16.396 9.731 1.00 88.75 142 ASN A C 1
ATOM 1104 O O . ASN A 1 142 ? -21.445 17.197 10.045 1.00 88.75 142 ASN A O 1
ATOM 1108 N N . VAL A 1 143 ? -19.287 16.772 9.624 1.00 78.44 143 VAL A N 1
ATOM 1109 C CA . VAL A 1 143 ? -18.827 18.150 9.899 1.00 78.44 143 VAL A CA 1
ATOM 1110 C C . VAL A 1 143 ? -19.495 19.175 8.976 1.00 78.44 143 VAL A C 1
ATOM 1112 O O . VAL A 1 143 ? -19.750 20.304 9.392 1.00 78.44 143 VAL A O 1
ATOM 1115 N N . LYS A 1 144 ? -19.841 18.798 7.738 1.00 62.00 144 LYS A N 1
ATOM 1116 C CA . LYS A 1 144 ? -20.554 19.696 6.815 1.00 62.00 144 LYS A CA 1
ATOM 1117 C C . LYS A 1 144 ? -22.011 19.958 7.209 1.00 62.00 144 LYS A C 1
ATOM 1119 O O . LYS A 1 144 ? -22.586 20.900 6.682 1.00 62.00 144 LYS A O 1
ATOM 1124 N N . ILE A 1 145 ? -22.589 19.167 8.114 1.00 60.31 145 ILE A N 1
ATOM 1125 C CA . ILE A 1 145 ? -23.981 19.317 8.569 1.00 60.31 145 ILE A CA 1
ATOM 1126 C C . ILE A 1 145 ? -24.076 20.277 9.776 1.00 60.31 145 ILE A C 1
ATOM 1128 O O . ILE A 1 145 ? -25.162 20.713 10.134 1.00 60.31 145 ILE A O 1
ATOM 1132 N N . MET A 1 146 ? -22.949 20.674 10.381 1.00 53.78 146 MET A N 1
ATOM 1133 C CA . MET A 1 146 ? -22.910 21.509 11.594 1.00 53.78 146 MET A CA 1
ATOM 1134 C C . MET A 1 146 ? -22.555 22.993 11.351 1.00 53.78 146 MET A C 1
ATOM 1136 O O . MET A 1 146 ? -21.974 23.640 12.224 1.00 53.78 146 MET A O 1
ATOM 1140 N N . LYS A 1 147 ? -22.889 23.552 10.184 1.00 41.81 147 LYS A N 1
ATOM 1141 C CA . LYS A 1 147 ? -22.813 24.997 9.902 1.00 41.81 147 LYS A CA 1
ATOM 1142 C C . LYS A 1 147 ? -24.157 25.506 9.418 1.00 41.81 147 LYS A C 1
ATOM 1144 O O . LYS A 1 147 ? -24.488 26.647 9.800 1.00 41.81 147 LYS A O 1
#

Organism: Homo sapiens (NCBI:txid9606)

Secondary structure (DSSP, 8-state):
---------------------------------PPPPPPHHHHHHHHHT-TTS-HHHHHHHHHHHHHHHHS-TTS-B-HHHHHHHHHHTSHHHHTT-TTSHHHHHHHHHHHS--S--B-HHHHHHHHHHHHHH-HHHHHHHHHTT--

Radius of gyration: 30.7 Å; chains: 1; bounding box: 70×81×66 Å

InterPro domains:
  IPR011992 EF-hand domain pair [SSF47473] (54-132)
  IPR013787 S100/CaBP-9k-type, calcium binding, subdomain [SM01394] (56-95)
  IPR034325 S-100 [cd00213] (54-138)

Foldseek 3Di:
DDDDDDDDDDDDDDDDDDDDDDDDDDPPPDPPPPDPQDDLVVVLVVLVVPPVDDPVVSVVSNLLSVQQSQDDPVSFHQLLSLVVCCVPVVPQLLPPCCPPPVSVVSVVVSVPPDPDTHHPVRSVVSSVSSNVPGVVVVVVVVVVVVD

Sequence (147 aa):
MGGCMHSTQDKSLHLEGDPNPSAAPTSTCAPRKMPKRISISKQLASVKALRKCSDLEKAIATTALIFRNSSDSDGKLEKAIAKDLLQTQFRNFAEGQETKPKYREILSELDEHTENKLDFEDFMILLLSITVMSDLLQNIRNVKIMK